Protein AF-A0A9D1CWR6-F1 (afdb_monomer)

Structure (mmCIF, N/CA/C/O backbone):
data_AF-A0A9D1CWR6-F1
#
_entry.id   AF-A0A9D1CWR6-F1
#
loop_
_atom_site.group_PDB
_atom_site.id
_atom_site.type_symbol
_atom_site.label_atom_id
_atom_site.label_alt_id
_atom_site.label_comp_id
_atom_site.label_asym_id
_atom_site.label_entity_id
_atom_site.label_seq_id
_atom_site.pdbx_PDB_ins_code
_atom_site.Cartn_x
_atom_site.Cartn_y
_atom_site.Cartn_z
_atom_site.occupancy
_atom_site.B_iso_or_equiv
_atom_site.auth_seq_id
_atom_site.auth_comp_id
_atom_site.auth_asym_id
_atom_site.auth_atom_id
_atom_site.pdbx_PDB_model_num
ATOM 1 N N . MET A 1 1 ? -6.405 8.825 -1.103 1.00 67.56 1 MET A N 1
ATOM 2 C CA . MET A 1 1 ? -5.663 9.598 -0.091 1.00 67.56 1 MET A CA 1
ATOM 3 C C . MET A 1 1 ? -4.236 9.104 -0.129 1.00 67.56 1 MET A C 1
ATOM 5 O O . MET A 1 1 ? -4.078 7.903 -0.311 1.00 67.56 1 MET A O 1
ATOM 9 N N . ALA A 1 2 ? -3.252 10.000 -0.043 1.00 75.50 2 ALA A N 1
ATOM 10 C CA . ALA A 1 2 ? -1.861 9.575 -0.006 1.00 75.50 2 ALA A CA 1
ATOM 11 C C . ALA A 1 2 ? -1.490 9.177 1.431 1.00 75.50 2 ALA A C 1
ATOM 13 O O . ALA A 1 2 ? -1.695 9.974 2.348 1.00 75.50 2 ALA A O 1
ATOM 14 N N . TYR A 1 3 ? -0.997 7.957 1.638 1.00 81.00 3 TYR A N 1
ATOM 15 C CA . TYR A 1 3 ? -0.597 7.454 2.962 1.00 81.00 3 TYR A CA 1
ATOM 16 C C . TYR A 1 3 ? 0.881 7.695 3.270 1.00 81.00 3 TYR A C 1
ATOM 18 O O . TYR A 1 3 ? 1.298 7.566 4.421 1.00 81.00 3 TYR A O 1
ATOM 26 N N . LEU A 1 4 ? 1.661 8.036 2.245 1.00 84.19 4 LEU A N 1
ATOM 27 C CA . LEU A 1 4 ? 3.091 8.280 2.324 1.00 84.19 4 LEU A CA 1
ATOM 28 C C . LEU A 1 4 ? 3.445 9.512 1.490 1.00 84.19 4 LEU A C 1
ATOM 30 O O . LEU A 1 4 ? 2.975 9.663 0.363 1.00 84.19 4 LEU A O 1
ATOM 34 N N . THR A 1 5 ? 4.293 10.384 2.028 1.00 87.25 5 THR A N 1
ATOM 35 C CA . THR A 1 5 ? 4.815 11.536 1.285 1.00 87.25 5 THR A CA 1
ATOM 36 C C . THR A 1 5 ? 6.108 11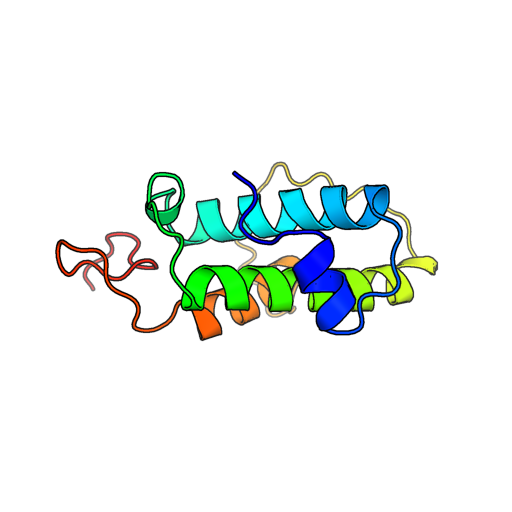.191 0.547 1.00 87.25 5 THR A C 1
ATOM 38 O O . THR A 1 5 ? 6.872 10.316 0.960 1.00 87.25 5 THR A O 1
ATOM 41 N N . TYR A 1 6 ? 6.402 11.921 -0.533 1.00 84.69 6 TYR A N 1
ATOM 42 C CA . TYR A 1 6 ? 7.648 11.729 -1.282 1.00 84.69 6 TYR A CA 1
ATOM 43 C C . TYR A 1 6 ? 8.895 11.983 -0.418 1.00 84.69 6 TYR A C 1
ATOM 45 O O . TYR A 1 6 ? 9.882 11.258 -0.519 1.00 84.69 6 TYR A O 1
ATOM 53 N N . ALA A 1 7 ? 8.830 12.950 0.503 1.00 85.25 7 ALA A N 1
ATOM 54 C CA . ALA A 1 7 ? 9.913 13.225 1.444 1.00 85.25 7 ALA A CA 1
ATOM 55 C C . ALA A 1 7 ? 10.218 12.019 2.354 1.00 85.25 7 ALA A C 1
ATOM 57 O O . ALA A 1 7 ? 11.382 11.676 2.556 1.00 85.25 7 ALA A O 1
ATOM 58 N N . GLU A 1 8 ? 9.189 11.341 2.869 1.00 84.00 8 GLU A N 1
ATOM 59 C CA . GLU A 1 8 ? 9.355 10.132 3.687 1.00 84.00 8 GLU A CA 1
ATOM 60 C C . GLU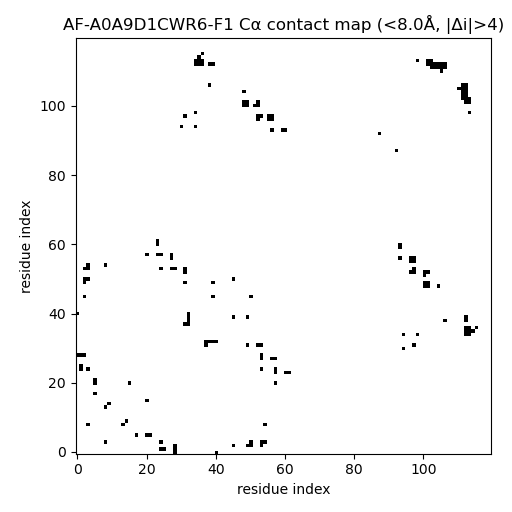 A 1 8 ? 9.922 8.963 2.874 1.00 84.00 8 GLU A C 1
ATOM 62 O O . GLU A 1 8 ? 10.758 8.211 3.376 1.00 84.00 8 GLU A O 1
ATOM 67 N N . TYR A 1 9 ? 9.516 8.828 1.609 1.00 84.75 9 TYR A N 1
ATOM 68 C CA . TYR A 1 9 ? 10.086 7.840 0.692 1.00 84.75 9 TYR A CA 1
ATOM 69 C C . TYR A 1 9 ? 11.581 8.093 0.434 1.00 84.75 9 TYR A C 1
ATOM 71 O O . TYR A 1 9 ? 12.391 7.173 0.559 1.00 84.75 9 TYR A O 1
ATOM 79 N N . GLN A 1 10 ? 11.978 9.341 0.168 1.00 85.31 10 GLN A N 1
ATOM 80 C CA . GLN A 1 10 ? 13.387 9.700 -0.037 1.00 85.31 10 GLN A CA 1
ATOM 81 C C . GLN A 1 10 ? 14.245 9.465 1.212 1.00 85.31 10 GLN A C 1
ATOM 83 O O . GLN A 1 10 ? 15.349 8.933 1.108 1.00 85.31 10 GLN A O 1
ATOM 88 N N . GLN A 1 11 ? 13.736 9.788 2.405 1.00 84.31 11 GLN A N 1
ATOM 89 C CA . GLN A 1 11 ? 14.444 9.524 3.667 1.00 84.31 11 GLN A CA 1
ATOM 90 C C . GLN A 1 11 ? 14.733 8.034 3.892 1.00 84.31 11 GLN A C 1
ATOM 92 O O . GLN A 1 11 ? 15.701 7.685 4.564 1.00 84.31 11 GLN A O 1
ATOM 97 N N . ARG A 1 12 ? 13.905 7.151 3.327 1.00 79.75 12 ARG A N 1
ATOM 98 C CA . ARG A 1 12 ? 14.056 5.692 3.410 1.00 79.75 12 ARG A CA 1
ATOM 99 C C . ARG A 1 12 ? 14.942 5.122 2.290 1.00 79.75 12 ARG A C 1
ATOM 101 O O . ARG A 1 12 ? 15.071 3.906 2.202 1.00 79.75 12 ARG A O 1
ATOM 108 N N . GLY A 1 13 ? 15.556 5.973 1.461 1.00 76.56 13 GLY A N 1
ATOM 109 C CA . GLY A 1 13 ? 16.452 5.565 0.373 1.00 76.56 13 GLY A CA 1
ATOM 110 C C . GLY A 1 13 ? 15.773 5.397 -0.988 1.00 76.56 13 GLY A C 1
ATOM 111 O O . GLY A 1 13 ? 16.329 4.736 -1.861 1.00 76.56 13 GLY A O 1
ATOM 112 N N . GLY A 1 14 ? 14.582 5.970 -1.179 1.00 79.44 14 GLY A N 1
ATOM 113 C CA . GLY A 1 14 ? 13.886 5.961 -2.461 1.00 79.44 14 GLY A CA 1
ATOM 114 C C . GLY A 1 14 ? 14.665 6.675 -3.572 1.00 79.44 14 GLY A C 1
ATOM 115 O O . GLY A 1 14 ? 15.069 7.824 -3.404 1.00 79.44 14 GLY A O 1
ATOM 116 N N . ALA A 1 15 ? 14.862 5.998 -4.706 1.00 78.94 15 ALA A N 1
ATOM 117 C CA . ALA A 1 15 ? 15.674 6.489 -5.827 1.00 78.94 15 ALA A CA 1
ATOM 118 C C . ALA A 1 15 ? 14.850 6.960 -7.042 1.00 78.94 15 ALA A C 1
ATOM 120 O O . ALA A 1 15 ? 15.411 7.502 -7.995 1.00 78.94 15 ALA A O 1
ATOM 121 N N . ARG A 1 16 ? 13.529 6.743 -7.024 1.00 79.25 16 ARG A N 1
ATOM 122 C CA . ARG A 1 16 ? 12.622 7.079 -8.131 1.00 79.25 16 ARG A CA 1
ATOM 123 C C . ARG A 1 16 ? 12.258 8.552 -8.182 1.00 79.25 16 ARG A C 1
ATOM 125 O O . ARG A 1 16 ? 12.291 9.250 -7.171 1.00 79.25 16 ARG A O 1
ATOM 132 N N . SER A 1 17 ? 11.857 9.001 -9.371 1.00 84.81 17 SER A N 1
ATOM 133 C CA . SER A 1 17 ? 11.302 10.340 -9.557 1.00 84.81 17 SER A CA 1
ATOM 134 C C . SER A 1 17 ? 9.965 10.500 -8.825 1.00 84.81 17 SER A C 1
ATOM 136 O O . SER A 1 17 ? 9.244 9.532 -8.582 1.00 84.81 17 SER A O 1
ATOM 138 N N . GLU A 1 18 ? 9.596 11.741 -8.510 1.00 83.31 18 GLU A N 1
ATOM 139 C CA . GLU A 1 18 ? 8.333 12.053 -7.828 1.00 83.31 18 GLU A CA 1
ATOM 140 C C . GLU A 1 18 ? 7.102 11.559 -8.612 1.00 83.31 18 GLU A C 1
ATOM 142 O O . GLU A 1 18 ? 6.135 11.085 -8.020 1.00 83.31 18 GLU A O 1
ATOM 147 N N . ALA A 1 19 ? 7.156 11.597 -9.948 1.00 82.12 19 ALA A N 1
ATOM 148 C CA . ALA A 1 19 ? 6.077 11.113 -10.807 1.00 82.12 19 ALA A CA 1
ATOM 149 C C . ALA A 1 19 ? 5.916 9.582 -10.751 1.00 82.12 19 ALA A C 1
ATOM 151 O O . ALA A 1 19 ? 4.795 9.081 -10.659 1.00 82.12 19 ALA A O 1
ATOM 152 N N . GLU A 1 20 ? 7.024 8.835 -10.771 1.00 82.81 20 GLU A N 1
ATOM 153 C CA . GLU A 1 20 ? 7.007 7.375 -10.605 1.00 82.81 20 GLU A C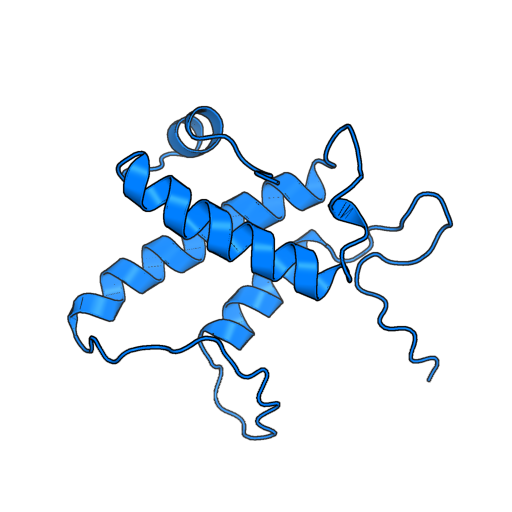A 1
ATOM 154 C C . GLU A 1 20 ? 6.540 6.992 -9.198 1.00 82.81 20 GLU A C 1
ATOM 156 O O . GLU A 1 20 ? 5.693 6.112 -9.038 1.00 82.81 20 GLU A O 1
ATOM 161 N N . PHE A 1 21 ? 7.033 7.705 -8.181 1.00 85.69 21 PHE A N 1
ATOM 162 C CA . PHE A 1 21 ? 6.587 7.538 -6.805 1.00 85.69 21 PHE A CA 1
ATOM 163 C C . PHE A 1 21 ? 5.076 7.753 -6.677 1.00 85.69 21 PHE A C 1
ATOM 165 O O . PHE A 1 21 ? 4.407 6.912 -6.087 1.00 85.69 21 PHE A O 1
ATOM 172 N N . ALA A 1 22 ? 4.519 8.817 -7.261 1.00 85.50 22 ALA A N 1
ATOM 173 C CA . ALA A 1 22 ? 3.085 9.099 -7.196 1.00 85.50 22 ALA A CA 1
ATOM 174 C C . ALA A 1 22 ? 2.232 7.978 -7.821 1.00 85.50 22 ALA A C 1
ATOM 176 O O . ALA A 1 22 ? 1.141 7.672 -7.330 1.00 85.50 22 ALA A O 1
ATOM 177 N N . ALA A 1 23 ? 2.728 7.323 -8.874 1.00 84.75 23 ALA A N 1
ATOM 178 C CA . ALA A 1 23 ? 2.060 6.168 -9.467 1.00 84.75 23 ALA A CA 1
ATOM 179 C C . ALA A 1 23 ? 2.102 4.931 -8.546 1.00 84.75 23 ALA A C 1
ATOM 181 O O . ALA A 1 23 ? 1.079 4.258 -8.378 1.00 84.75 23 ALA A O 1
ATOM 182 N N . LEU A 1 24 ? 3.260 4.646 -7.935 1.00 85.50 24 LEU A N 1
ATOM 183 C CA . LEU A 1 24 ? 3.454 3.535 -6.991 1.00 85.50 24 LEU A CA 1
ATOM 184 C C . LEU A 1 24 ? 2.638 3.749 -5.709 1.00 85.50 24 LEU A C 1
ATOM 186 O O . LEU A 1 24 ? 1.769 2.942 -5.396 1.00 85.50 24 LEU A O 1
ATOM 190 N N . GLU A 1 25 ? 2.882 4.877 -5.048 1.00 87.94 25 GLU A N 1
ATOM 191 C CA . GLU A 1 25 ? 1.895 5.802 -4.491 1.00 87.94 25 GLU A CA 1
ATOM 192 C C . GLU A 1 25 ? 0.437 5.320 -4.437 1.00 87.94 25 GLU A C 1
ATOM 194 O O . GLU A 1 25 ? -0.032 4.537 -3.601 1.00 87.94 25 GLU A O 1
ATOM 199 N N . MET A 1 26 ? -0.267 5.776 -5.470 1.00 85.31 26 MET A N 1
ATOM 200 C CA . MET A 1 26 ? -1.664 5.507 -5.740 1.00 85.31 26 MET A CA 1
ATOM 201 C C . MET A 1 26 ? -1.982 4.008 -5.775 1.00 85.31 26 MET A C 1
ATOM 203 O O . MET A 1 26 ? -3.064 3.601 -5.341 1.00 85.31 26 MET A O 1
ATOM 207 N N . ARG A 1 27 ? -1.088 3.170 -6.314 1.00 84.50 27 ARG A N 1
ATOM 208 C CA . ARG A 1 27 ? -1.313 1.720 -6.395 1.00 84.50 27 ARG A CA 1
ATOM 209 C C . ARG A 1 27 ? -1.279 1.076 -5.010 1.00 84.50 27 ARG A C 1
ATOM 211 O O . ARG A 1 27 ? -2.163 0.274 -4.703 1.00 84.50 27 ARG A O 1
ATOM 218 N N . ALA A 1 28 ? -0.313 1.450 -4.176 1.00 86.38 28 ALA A N 1
ATOM 219 C CA . ALA A 1 28 ? -0.214 1.006 -2.793 1.00 86.38 28 ALA A CA 1
ATOM 220 C C . ALA A 1 28 ? -1.438 1.459 -1.985 1.00 86.38 28 ALA A C 1
ATOM 222 O O . ALA A 1 28 ? -2.069 0.635 -1.321 1.00 86.38 28 ALA A O 1
ATOM 223 N N . ALA A 1 29 ? -1.846 2.724 -2.126 1.00 85.88 29 ALA A N 1
ATOM 224 C CA . ALA A 1 29 ? -3.029 3.258 -1.458 1.00 85.88 29 ALA A CA 1
ATOM 225 C C . ALA A 1 29 ? -4.313 2.503 -1.837 1.00 85.88 29 ALA A C 1
ATOM 227 O O . ALA A 1 29 ? -5.080 2.110 -0.960 1.00 85.88 29 ALA A O 1
ATOM 228 N N . LYS A 1 30 ? -4.528 2.216 -3.130 1.00 84.19 30 LYS A N 1
ATOM 229 C CA . LYS A 1 30 ? -5.685 1.425 -3.590 1.00 84.19 30 LYS A CA 1
ATOM 230 C C . LYS A 1 30 ? -5.699 0.010 -3.010 1.00 84.19 30 LYS A C 1
ATOM 232 O O . LYS A 1 30 ? -6.767 -0.496 -2.674 1.00 84.19 30 LYS A O 1
ATOM 237 N N . LEU A 1 31 ? -4.536 -0.630 -2.891 1.00 84.31 31 LEU A N 1
ATOM 238 C CA . LEU A 1 31 ? -4.427 -1.981 -2.340 1.00 84.31 31 LEU A CA 1
ATOM 239 C C . LEU A 1 31 ? -4.711 -1.998 -0.831 1.00 84.31 31 LEU A C 1
ATOM 241 O O . LEU A 1 31 ? -5.429 -2.874 -0.353 1.00 84.31 31 LEU A O 1
ATOM 245 N N . ILE A 1 32 ? -4.208 -1.008 -0.092 1.00 85.12 32 ILE A N 1
ATOM 246 C CA . ILE A 1 32 ? -4.515 -0.825 1.333 1.00 85.12 32 ILE A CA 1
ATOM 247 C C . ILE A 1 32 ? -6.007 -0.550 1.532 1.00 85.12 32 ILE A C 1
ATOM 249 O O . ILE A 1 32 ? -6.636 -1.188 2.375 1.00 85.12 32 ILE A O 1
ATOM 253 N N . ASP A 1 33 ? -6.592 0.348 0.739 1.00 84.69 33 ASP A N 1
ATOM 254 C CA . ASP A 1 33 ? -8.025 0.652 0.788 1.00 84.69 33 ASP A CA 1
ATOM 255 C C . ASP A 1 33 ? -8.862 -0.608 0.540 1.00 84.69 33 ASP A C 1
ATOM 257 O O . ASP A 1 33 ? -9.821 -0.865 1.264 1.00 84.69 33 ASP A O 1
ATOM 261 N N . ALA A 1 34 ? -8.475 -1.432 -0.438 1.00 82.44 34 ALA A N 1
ATOM 262 C CA . ALA A 1 34 ? -9.161 -2.686 -0.728 1.00 82.44 34 ALA A CA 1
ATOM 263 C C . ALA A 1 34 ? -9.067 -3.684 0.440 1.00 82.44 34 ALA A C 1
ATOM 265 O O . ALA A 1 34 ? -10.075 -4.271 0.824 1.00 82.44 34 ALA A O 1
ATOM 266 N N . LEU A 1 35 ? -7.882 -3.848 1.041 1.00 82.00 35 LEU A N 1
ATOM 267 C CA . LEU A 1 35 ? -7.665 -4.771 2.165 1.00 82.00 35 LEU A CA 1
ATOM 268 C C . LEU A 1 35 ? -8.342 -4.329 3.462 1.00 82.00 35 LEU A C 1
ATOM 270 O O . LEU A 1 35 ? -8.690 -5.165 4.292 1.00 82.00 35 LEU A O 1
ATOM 274 N N . THR A 1 36 ? -8.491 -3.023 3.655 1.00 80.81 36 THR A N 1
ATOM 275 C CA . THR A 1 36 ? -9.100 -2.444 4.858 1.00 80.81 36 THR A CA 1
ATOM 276 C C . THR A 1 36 ? -10.583 -2.136 4.672 1.00 80.81 36 THR A C 1
ATOM 278 O O . THR A 1 36 ? -11.210 -1.585 5.575 1.00 80.81 36 THR A O 1
ATOM 281 N N . HIS A 1 37 ? -11.156 -2.466 3.508 1.00 79.44 37 HIS A N 1
ATOM 282 C CA . HIS A 1 37 ? -12.518 -2.100 3.113 1.00 79.44 37 HIS A CA 1
ATOM 283 C C . HIS A 1 37 ? -12.791 -0.587 3.217 1.00 79.44 37 HIS A C 1
ATOM 285 O O . HIS A 1 37 ? -13.889 -0.164 3.568 1.00 79.44 37 HIS A O 1
ATOM 291 N N . GLY A 1 38 ? -11.772 0.236 2.961 1.00 77.62 38 GLY A N 1
ATOM 292 C CA . GLY A 1 38 ? -11.848 1.695 3.019 1.00 77.62 38 GLY A CA 1
ATOM 293 C C . GLY A 1 38 ? -11.878 2.285 4.432 1.00 77.62 38 GLY A C 1
ATOM 294 O O . GLY A 1 38 ? -11.954 3.501 4.565 1.00 77.62 38 GLY A O 1
ATOM 295 N N . ARG A 1 39 ? -11.771 1.468 5.489 1.00 78.12 39 ARG A N 1
ATOM 296 C CA . ARG A 1 39 ? -11.864 1.923 6.892 1.00 78.12 39 ARG A CA 1
ATOM 297 C C . ARG A 1 39 ? -10.764 2.904 7.299 1.00 78.12 39 ARG A C 1
ATOM 299 O O . ARG A 1 39 ? -10.973 3.697 8.206 1.00 78.12 39 ARG A O 1
ATOM 306 N N . VAL A 1 40 ? -9.609 2.850 6.636 1.00 80.12 40 VAL A N 1
ATOM 307 C CA . VAL A 1 40 ? -8.455 3.727 6.916 1.00 80.12 40 VAL A CA 1
ATOM 308 C C . VAL A 1 40 ? -8.446 5.004 6.071 1.00 80.12 40 VAL A C 1
ATOM 310 O O . VAL A 1 40 ? -7.636 5.891 6.322 1.00 80.12 40 VAL A O 1
ATOM 313 N N . ARG A 1 41 ? -9.357 5.135 5.093 1.00 76.75 41 ARG A N 1
ATOM 314 C CA . ARG A 1 41 ? -9.399 6.280 4.168 1.00 76.75 41 ARG A CA 1
ATOM 315 C C . ARG A 1 41 ? -9.816 7.583 4.850 1.00 76.75 41 ARG A C 1
ATOM 317 O O . ARG A 1 41 ? -9.411 8.651 4.408 1.00 76.75 41 ARG A O 1
ATOM 324 N N . GLU A 1 42 ? -10.630 7.492 5.895 1.00 72.94 42 GLU A N 1
ATOM 325 C CA . GLU A 1 42 ? -11.140 8.648 6.646 1.00 72.94 42 GLU A CA 1
ATOM 326 C C . GLU A 1 42 ? -10.379 8.869 7.965 1.00 72.94 42 GLU A C 1
ATOM 328 O O . GLU A 1 42 ? -10.665 9.809 8.706 1.00 72.94 42 GLU A O 1
ATOM 333 N N . GLU A 1 43 ? -9.390 8.024 8.274 1.00 71.69 43 GLU A N 1
ATOM 334 C CA . GLU A 1 43 ? -8.669 8.087 9.541 1.00 71.69 43 GLU A CA 1
ATOM 335 C C . GLU A 1 43 ? -7.634 9.223 9.529 1.00 71.69 43 GLU A C 1
ATOM 337 O O . GLU A 1 43 ? -6.682 9.229 8.747 1.00 71.69 43 GLU A O 1
ATOM 342 N N . THR A 1 44 ? -7.827 10.204 10.416 1.00 72.25 44 THR A N 1
ATOM 343 C CA . THR A 1 44 ? -6.894 11.317 10.632 1.00 72.25 44 THR A CA 1
ATOM 344 C C . THR A 1 44 ? -6.586 11.434 12.128 1.00 72.25 44 THR A C 1
ATOM 346 O O . THR A 1 44 ? -7.505 11.712 12.901 1.00 72.25 44 THR A O 1
ATOM 349 N N . PRO A 1 45 ? -5.325 11.263 12.569 1.00 75.62 45 PRO A N 1
ATOM 350 C CA . PRO A 1 45 ? -4.116 11.016 11.775 1.00 75.62 45 PRO A CA 1
ATOM 351 C C . PRO A 1 45 ? -4.003 9.573 11.251 1.00 75.62 45 PRO A C 1
ATOM 353 O O . PRO A 1 45 ? -4.443 8.630 11.902 1.00 75.62 45 PRO A O 1
ATOM 356 N N . VAL A 1 46 ? -3.342 9.400 10.098 1.00 78.94 46 VAL A N 1
ATOM 357 C CA . VAL A 1 46 ? -3.028 8.072 9.541 1.00 78.94 46 VAL A CA 1
ATOM 358 C C . VAL A 1 46 ? -2.133 7.307 10.513 1.00 78.94 46 VAL A C 1
ATOM 360 O O . VAL A 1 46 ? -1.069 7.800 10.906 1.00 78.94 46 VAL A O 1
ATOM 363 N N . ARG A 1 47 ? -2.542 6.085 10.861 1.00 84.06 47 ARG A N 1
ATOM 364 C CA . ARG A 1 47 ? -1.784 5.189 11.742 1.00 84.06 47 ARG A CA 1
ATOM 365 C C . ARG A 1 47 ? -0.407 4.864 11.191 1.00 84.06 47 ARG A C 1
ATOM 367 O O . ARG A 1 47 ? -0.225 4.675 9.988 1.00 84.06 47 ARG A O 1
ATOM 374 N N . GLU A 1 48 ? 0.538 4.667 12.104 1.00 84.19 48 GLU A N 1
ATOM 375 C CA . GLU A 1 48 ? 1.895 4.258 11.748 1.00 84.19 48 GLU A CA 1
ATOM 376 C C . GLU A 1 48 ? 1.904 2.940 10.961 1.00 84.19 48 GLU A C 1
ATOM 378 O O . GLU A 1 48 ? 2.579 2.847 9.942 1.00 84.19 48 GLU A O 1
ATOM 383 N N . ALA A 1 49 ? 1.089 1.956 11.355 1.00 85.38 49 ALA A N 1
ATOM 384 C CA . ALA A 1 49 ? 0.993 0.670 10.660 1.00 85.38 49 ALA A CA 1
ATOM 385 C C . ALA A 1 49 ? 0.602 0.817 9.177 1.00 85.38 49 ALA A C 1
ATOM 387 O O . ALA A 1 49 ? 1.194 0.176 8.309 1.00 85.38 49 ALA A O 1
ATOM 388 N N . VAL A 1 50 ? -0.345 1.711 8.871 1.00 85.56 50 VAL A N 1
ATOM 389 C CA . VAL A 1 50 ? -0.792 1.987 7.495 1.00 85.56 50 VAL A CA 1
ATOM 390 C C . VAL A 1 50 ? 0.315 2.668 6.690 1.00 85.56 50 VAL A C 1
ATOM 392 O O . VAL A 1 50 ? 0.566 2.295 5.545 1.00 85.56 50 VAL A O 1
ATOM 395 N N . ARG A 1 51 ? 1.036 3.612 7.303 1.00 86.88 51 ARG A N 1
ATOM 396 C CA . ARG A 1 51 ? 2.182 4.286 6.676 1.00 86.88 51 ARG A CA 1
ATOM 397 C C . ARG A 1 51 ? 3.319 3.312 6.358 1.00 86.88 51 ARG A C 1
ATOM 399 O O . ARG A 1 51 ? 3.886 3.349 5.268 1.00 86.88 51 ARG A O 1
ATOM 406 N N . GLN A 1 52 ? 3.629 2.409 7.287 1.00 86.81 52 GLN A N 1
ATOM 407 C CA . GLN A 1 52 ? 4.649 1.372 7.102 1.00 86.81 52 GLN A CA 1
ATOM 408 C C . GLN A 1 52 ? 4.237 0.365 6.022 1.00 86.81 52 GLN A C 1
ATOM 410 O O . GLN A 1 52 ? 5.059 0.011 5.177 1.00 86.81 52 GLN A O 1
ATOM 415 N N . ALA A 1 53 ? 2.959 -0.028 5.985 1.00 87.62 53 ALA A N 1
ATOM 416 C CA . ALA A 1 53 ? 2.416 -0.874 4.927 1.00 87.62 53 ALA A CA 1
ATOM 417 C C . ALA A 1 53 ? 2.547 -0.212 3.545 1.00 87.62 53 ALA A C 1
ATOM 419 O O . ALA A 1 53 ? 2.976 -0.863 2.592 1.00 87.62 53 ALA A O 1
ATOM 420 N N . ALA A 1 54 ? 2.222 1.082 3.436 1.00 88.25 54 ALA A N 1
ATOM 421 C CA . ALA A 1 54 ? 2.340 1.836 2.189 1.00 88.25 54 ALA A CA 1
ATOM 422 C C . ALA A 1 54 ? 3.790 1.886 1.695 1.00 88.25 54 ALA A C 1
ATOM 424 O O . ALA A 1 54 ? 4.050 1.604 0.527 1.00 88.25 54 ALA A O 1
ATOM 425 N N . LEU A 1 55 ? 4.748 2.149 2.588 1.00 88.56 55 LEU A N 1
ATOM 426 C CA . LEU A 1 55 ? 6.162 2.137 2.224 1.00 88.56 55 LEU A CA 1
ATOM 427 C C . LEU A 1 55 ? 6.638 0.753 1.765 1.00 88.56 55 LEU A C 1
ATOM 429 O O . LEU A 1 55 ? 7.297 0.648 0.732 1.00 88.56 55 LEU A O 1
ATOM 433 N N . ALA A 1 56 ? 6.314 -0.302 2.515 1.00 87.31 56 ALA A N 1
ATOM 434 C CA . ALA A 1 56 ? 6.721 -1.661 2.168 1.00 87.31 56 ALA A CA 1
ATOM 435 C C . ALA A 1 56 ? 6.151 -2.095 0.807 1.00 87.31 56 ALA A C 1
ATOM 437 O O . ALA A 1 56 ? 6.835 -2.759 0.029 1.00 87.31 56 ALA A O 1
ATOM 438 N N . LEU A 1 57 ? 4.922 -1.673 0.492 1.00 87.12 57 LEU A N 1
ATOM 439 C CA . LEU A 1 57 ? 4.309 -1.884 -0.817 1.00 87.12 57 LEU A CA 1
ATOM 440 C C . LEU A 1 57 ? 5.039 -1.133 -1.928 1.00 87.12 57 LEU A C 1
ATOM 442 O O . LEU A 1 57 ? 5.364 -1.751 -2.937 1.00 87.12 57 LEU A O 1
ATOM 446 N N . VAL A 1 58 ? 5.319 0.161 -1.748 1.00 87.50 58 VAL A N 1
ATOM 447 C CA . VAL A 1 58 ? 6.049 0.959 -2.746 1.00 87.50 58 VAL A CA 1
ATOM 448 C C . VAL A 1 58 ? 7.420 0.341 -3.022 1.00 87.50 58 VAL A C 1
ATOM 450 O O . VAL A 1 58 ? 7.758 0.138 -4.182 1.00 87.50 58 VAL A O 1
ATOM 453 N N . ALA A 1 59 ? 8.165 -0.050 -1.985 1.00 86.06 59 ALA A N 1
ATOM 454 C CA . ALA A 1 59 ? 9.464 -0.707 -2.139 1.00 86.06 59 ALA A CA 1
ATOM 455 C C . ALA A 1 59 ? 9.364 -2.060 -2.871 1.00 86.06 59 ALA A C 1
ATOM 457 O O . ALA A 1 59 ? 10.184 -2.367 -3.733 1.00 86.06 59 ALA A O 1
ATOM 458 N N . ALA A 1 60 ? 8.345 -2.867 -2.562 1.00 84.81 60 ALA A N 1
ATOM 459 C CA . ALA A 1 60 ? 8.133 -4.151 -3.226 1.00 84.81 60 ALA A CA 1
ATOM 460 C C . ALA A 1 60 ? 7.718 -4.001 -4.699 1.00 84.81 60 ALA A C 1
ATOM 462 O O . ALA A 1 60 ? 8.140 -4.802 -5.531 1.00 84.81 60 ALA A O 1
ATOM 463 N N . MET A 1 61 ? 6.894 -2.998 -5.016 1.00 85.12 61 MET A N 1
ATOM 464 C CA . MET A 1 61 ? 6.484 -2.684 -6.387 1.00 85.12 61 MET A CA 1
ATOM 465 C C . MET A 1 61 ? 7.642 -2.108 -7.205 1.00 85.12 61 MET A C 1
ATOM 467 O O . MET A 1 61 ? 7.764 -2.430 -8.383 1.00 85.12 61 MET A O 1
ATOM 471 N N . ASP A 1 62 ? 8.495 -1.294 -6.585 1.00 82.75 62 ASP A N 1
ATOM 472 C CA . ASP A 1 62 ? 9.694 -0.731 -7.208 1.00 82.75 62 ASP A CA 1
ATOM 473 C C . ASP A 1 62 ? 10.698 -1.835 -7.585 1.00 82.75 62 ASP A C 1
ATOM 475 O O . ASP A 1 62 ? 11.090 -1.955 -8.746 1.00 82.75 62 ASP A O 1
ATOM 479 N N . ALA A 1 63 ? 11.001 -2.734 -6.639 1.00 79.75 63 ALA A N 1
ATOM 480 C CA . ALA A 1 63 ? 11.872 -3.890 -6.868 1.00 79.75 63 ALA A CA 1
ATOM 481 C C . ALA A 1 63 ? 11.344 -4.837 -7.962 1.00 79.75 63 ALA A C 1
ATOM 483 O O . ALA A 1 63 ? 12.119 -5.458 -8.691 1.00 79.75 63 ALA A O 1
ATOM 484 N N . ASP A 1 64 ? 10.023 -4.948 -8.094 1.00 74.69 64 ASP A N 1
ATOM 485 C CA . ASP A 1 64 ? 9.403 -5.721 -9.165 1.00 74.69 64 ASP A CA 1
ATOM 486 C C . ASP A 1 64 ? 9.428 -5.006 -10.519 1.00 74.69 64 ASP A C 1
ATOM 488 O O . ASP A 1 64 ? 9.572 -5.663 -11.551 1.00 74.69 64 ASP A O 1
ATOM 492 N N . GLY A 1 65 ? 9.273 -3.680 -10.531 1.00 66.06 65 GLY A N 1
ATOM 493 C CA . GLY A 1 65 ? 9.358 -2.860 -11.738 1.00 66.06 65 GLY A CA 1
ATOM 494 C C . GLY A 1 65 ? 10.723 -2.980 -12.414 1.00 66.06 65 GLY A C 1
ATOM 495 O O . GLY A 1 65 ? 10.793 -3.089 -13.637 1.00 66.06 65 GLY A O 1
ATOM 496 N N . ASP A 1 66 ? 11.791 -3.086 -11.620 1.00 56.25 66 ASP A N 1
ATOM 497 C CA . ASP A 1 66 ? 13.145 -3.358 -12.117 1.00 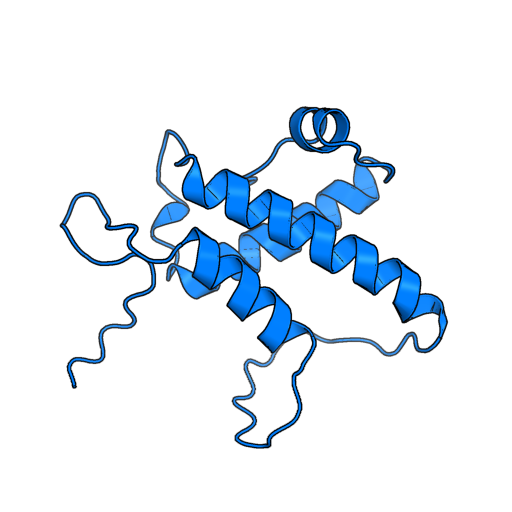56.25 66 ASP A CA 1
ATOM 498 C C . ASP A 1 66 ? 13.297 -4.758 -12.733 1.00 56.25 66 ASP A C 1
ATOM 500 O O . ASP A 1 66 ? 14.102 -4.957 -13.644 1.00 56.25 66 ASP A O 1
ATOM 504 N N . HIS A 1 67 ? 12.495 -5.733 -12.295 1.00 50.31 67 HIS A N 1
ATOM 505 C CA . HIS A 1 67 ? 12.469 -7.074 -12.886 1.00 50.31 67 HIS A CA 1
ATOM 506 C C . HIS A 1 67 ? 11.545 -7.170 -14.118 1.00 50.31 67 HIS A C 1
ATOM 508 O O . HIS A 1 67 ? 11.736 -8.034 -14.976 1.00 50.31 67 HIS A O 1
ATOM 514 N N . ALA A 1 68 ? 10.570 -6.261 -14.240 1.00 45.97 68 ALA A N 1
ATOM 515 C CA . ALA A 1 68 ? 9.552 -6.239 -15.293 1.00 4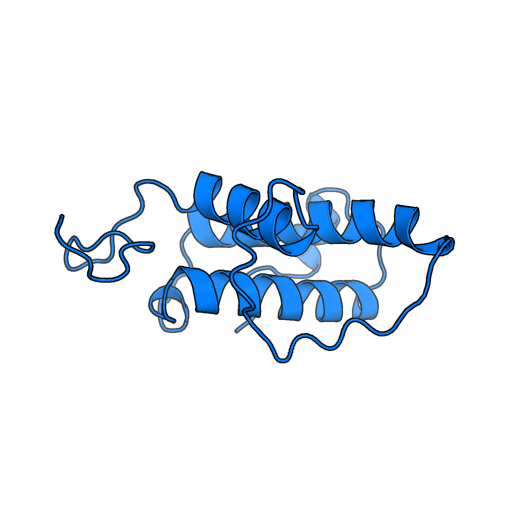5.97 68 ALA A CA 1
ATOM 516 C C . ALA A 1 68 ? 10.048 -5.716 -16.657 1.00 45.97 68 ALA A C 1
ATOM 518 O O . ALA A 1 68 ? 9.325 -5.815 -17.648 1.00 45.97 68 ALA A O 1
ATOM 519 N N . GLY A 1 69 ? 11.300 -5.253 -16.764 1.00 40.34 69 GLY A N 1
ATOM 520 C CA . GLY A 1 69 ? 11.932 -4.883 -18.039 1.00 40.34 69 GLY A CA 1
ATOM 521 C C . GLY A 1 69 ? 12.038 -6.017 -19.078 1.00 40.34 69 GLY A C 1
ATOM 522 O O . GLY A 1 69 ? 12.552 -5.788 -20.171 1.00 40.34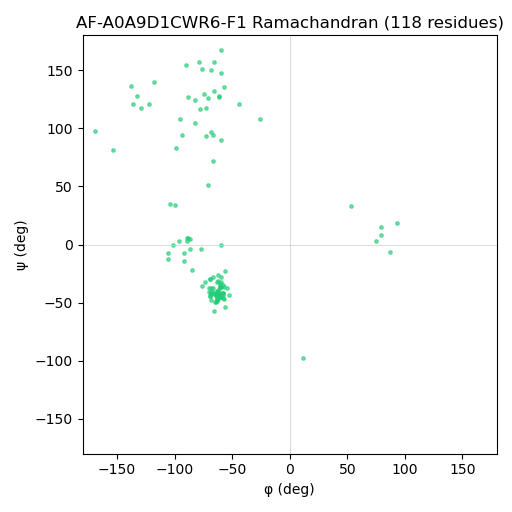 69 GLY A O 1
ATOM 523 N N . ARG A 1 70 ? 11.568 -7.237 -18.767 1.00 39.88 70 ARG A N 1
ATOM 524 C CA . ARG A 1 70 ? 11.513 -8.382 -19.692 1.00 39.88 70 ARG A CA 1
ATOM 525 C C . ARG A 1 70 ? 10.132 -8.750 -20.226 1.00 39.88 70 ARG A C 1
ATOM 527 O O . ARG A 1 70 ? 10.091 -9.481 -21.206 1.00 39.88 70 ARG A O 1
ATOM 534 N N . GLU A 1 71 ? 9.033 -8.240 -19.682 1.00 34.81 71 GLU A N 1
ATOM 535 C CA . GLU A 1 71 ? 7.696 -8.582 -20.184 1.00 34.81 71 GLU A CA 1
ATOM 536 C C . GLU A 1 71 ? 6.716 -7.446 -19.875 1.00 34.81 71 GLU A C 1
ATOM 538 O O . GLU A 1 71 ? 5.967 -7.458 -18.901 1.00 34.81 71 GLU A O 1
ATOM 543 N N . VAL A 1 72 ? 6.738 -6.415 -20.725 1.00 39.88 72 VAL A N 1
ATOM 544 C CA . VAL A 1 72 ? 5.666 -5.418 -20.762 1.00 39.88 72 VAL A CA 1
ATOM 545 C C . VAL A 1 72 ? 4.456 -6.087 -21.398 1.00 39.88 72 VAL A C 1
ATOM 547 O O . VAL A 1 72 ? 4.309 -6.110 -22.619 1.00 39.88 72 VAL A O 1
ATOM 550 N N . ILE A 1 73 ? 3.581 -6.637 -20.567 1.00 37.19 73 ILE A N 1
ATOM 551 C CA . ILE A 1 73 ? 2.212 -6.937 -20.962 1.00 37.19 73 ILE A CA 1
ATOM 552 C C . ILE A 1 73 ? 1.320 -6.179 -19.994 1.00 37.19 73 ILE A C 1
ATOM 554 O O . ILE A 1 73 ? 1.423 -6.343 -18.780 1.00 37.19 73 ILE A O 1
ATOM 558 N N . SER A 1 74 ? 0.500 -5.299 -20.569 1.00 41.44 74 SER A N 1
ATOM 559 C CA . SER A 1 74 ? -0.659 -4.662 -19.947 1.00 41.44 74 SER A CA 1
ATOM 560 C C . SER A 1 74 ? -1.223 -5.525 -18.819 1.00 41.44 74 SER A C 1
ATOM 562 O O . SER A 1 74 ? -1.806 -6.575 -19.074 1.00 41.44 74 SER A O 1
ATOM 564 N N . MET A 1 75 ? -1.029 -5.107 -17.569 1.00 41.06 75 MET A N 1
ATOM 565 C CA . MET A 1 75 ? -1.822 -5.629 -16.465 1.00 41.06 75 MET A CA 1
ATOM 566 C C . MET A 1 75 ? -2.922 -4.622 -16.180 1.00 41.06 75 MET A C 1
ATOM 568 O O . MET A 1 75 ? -2.816 -3.764 -15.300 1.00 41.06 75 MET A O 1
ATOM 572 N N . ASP A 1 76 ? -3.978 -4.760 -16.975 1.00 41.41 76 ASP A N 1
ATOM 573 C CA . ASP A 1 76 ? -5.334 -4.409 -16.593 1.00 41.41 76 ASP A CA 1
ATOM 574 C C . ASP A 1 76 ? -5.594 -4.923 -15.171 1.00 41.41 76 ASP A C 1
ATOM 576 O O . ASP A 1 76 ? -5.447 -6.109 -14.876 1.00 41.41 76 ASP A O 1
ATOM 580 N N . ASN A 1 77 ? -5.935 -4.014 -14.260 1.00 46.00 77 ASN A N 1
ATOM 581 C CA . ASN A 1 77 ? -6.193 -4.330 -12.854 1.00 46.00 77 ASN A CA 1
ATOM 582 C C . ASN A 1 77 ? -7.704 -4.321 -12.563 1.00 46.00 77 ASN A C 1
ATOM 584 O O . ASN A 1 77 ? -8.127 -3.885 -11.494 1.00 46.00 77 ASN A O 1
ATOM 588 N N . ASP A 1 78 ? -8.511 -4.757 -13.538 1.00 49.31 78 ASP A N 1
ATOM 589 C CA . ASP A 1 78 ? -9.982 -4.752 -13.483 1.00 49.31 78 ASP A CA 1
ATOM 590 C C . ASP A 1 78 ? -10.583 -6.117 -13.116 1.00 49.31 78 ASP A C 1
ATOM 592 O O . ASP A 1 78 ? -11.645 -6.523 -13.577 1.00 49.31 78 ASP A O 1
ATOM 596 N N . GLY A 1 79 ? -9.899 -6.885 -12.276 1.00 34.31 79 GLY A N 1
ATOM 597 C CA . GLY A 1 79 ? -10.426 -8.184 -11.900 1.00 34.31 79 GLY A CA 1
ATOM 598 C C . GLY A 1 79 ? -9.663 -8.798 -10.757 1.00 34.31 79 GLY A C 1
ATOM 599 O O . GLY A 1 79 ? -8.655 -9.470 -10.961 1.00 34.31 79 GLY A O 1
ATOM 600 N N . VAL A 1 80 ? -10.195 -8.642 -9.548 1.00 43.00 80 VAL A N 1
ATOM 601 C CA . VAL A 1 80 ? -9.956 -9.609 -8.476 1.00 43.00 80 VAL A CA 1
ATOM 602 C C . VAL A 1 80 ? -10.485 -10.956 -8.972 1.00 43.00 80 VAL A C 1
ATOM 604 O O . VAL A 1 80 ? -11.655 -11.286 -8.812 1.00 43.00 80 VAL A O 1
ATOM 607 N N . SER A 1 81 ? -9.616 -11.724 -9.622 1.00 35.50 81 SER A N 1
ATOM 608 C CA . SER A 1 81 ? -9.835 -13.134 -9.905 1.00 35.50 81 SER A CA 1
ATOM 609 C C . SER A 1 81 ? -9.152 -13.922 -8.801 1.00 35.50 81 SER A C 1
ATOM 611 O O . SER A 1 81 ? -7.924 -13.979 -8.715 1.00 35.50 81 SER A O 1
ATOM 613 N N . VAL A 1 82 ? -9.960 -14.512 -7.922 1.00 40.19 82 VAL A N 1
ATOM 614 C CA . VAL A 1 82 ? -9.502 -15.537 -6.986 1.00 40.19 82 VAL A CA 1
ATOM 615 C C . VAL A 1 82 ? -9.114 -16.758 -7.817 1.00 40.19 82 VAL A C 1
ATOM 617 O O . VAL A 1 82 ? -9.954 -17.582 -8.169 1.00 40.19 82 VAL A O 1
ATOM 620 N N . ALA A 1 83 ? -7.835 -16.867 -8.166 1.00 37.69 83 ALA A N 1
ATOM 621 C CA . ALA A 1 83 ? -7.287 -18.091 -8.724 1.00 37.69 83 ALA A CA 1
ATOM 622 C C . ALA A 1 83 ? -6.956 -19.048 -7.569 1.00 37.69 83 ALA A C 1
ATOM 624 O O . ALA A 1 83 ? -5.951 -18.886 -6.879 1.00 37.69 83 ALA A O 1
ATOM 625 N N . TYR A 1 84 ? -7.795 -20.069 -7.372 1.00 38.00 84 TYR A N 1
ATOM 626 C CA . TYR A 1 84 ? -7.494 -21.268 -6.576 1.00 38.00 84 TYR A CA 1
ATOM 627 C C . TYR A 1 84 ? -6.464 -22.168 -7.296 1.00 38.00 84 TYR A C 1
ATOM 629 O O . TYR A 1 84 ? -6.673 -23.363 -7.487 1.00 38.00 84 TYR A O 1
ATOM 637 N N . ALA A 1 85 ? -5.340 -21.596 -7.722 1.00 38.31 85 ALA A N 1
ATOM 638 C CA . ALA A 1 85 ? -4.230 -22.333 -8.307 1.00 38.31 85 ALA A CA 1
ATOM 639 C C . ALA A 1 85 ? -2.934 -21.857 -7.653 1.00 38.31 85 ALA A C 1
ATOM 641 O O . ALA A 1 85 ? -2.674 -20.661 -7.560 1.00 38.31 85 ALA A O 1
ATOM 642 N N . ALA A 1 86 ? -2.149 -22.810 -7.160 1.00 44.75 86 ALA A N 1
ATOM 643 C CA . ALA A 1 86 ? -0.906 -22.610 -6.429 1.00 44.75 86 ALA A CA 1
ATOM 644 C C . ALA A 1 86 ? 0.212 -22.005 -7.307 1.00 44.75 86 ALA A C 1
ATOM 646 O O . ALA A 1 86 ? 1.176 -22.677 -7.657 1.00 44.75 86 ALA A O 1
ATOM 647 N N . GLY A 1 87 ? 0.081 -20.725 -7.654 1.00 49.69 87 GLY A N 1
ATOM 648 C CA . GLY A 1 87 ? 1.133 -19.876 -8.202 1.00 49.69 87 GLY A CA 1
ATOM 649 C C . GLY A 1 87 ? 1.073 -18.524 -7.498 1.00 49.69 87 GLY A C 1
ATOM 650 O O . GLY A 1 87 ? 0.027 -17.876 -7.505 1.00 49.69 87 GLY A O 1
ATOM 651 N N . ASP A 1 88 ? 2.157 -18.119 -6.831 1.00 59.62 88 ASP A N 1
ATOM 652 C CA . ASP A 1 88 ? 2.206 -16.845 -6.106 1.00 59.62 88 ASP A CA 1
ATOM 653 C C . ASP A 1 88 ? 2.183 -15.690 -7.117 1.00 59.62 88 ASP A C 1
ATOM 655 O O . ASP A 1 88 ? 3.194 -15.355 -7.730 1.00 59.62 88 ASP A O 1
ATOM 659 N N . THR A 1 89 ? 1.002 -15.122 -7.358 1.00 70.75 89 THR A N 1
ATOM 660 C CA . THR A 1 89 ? 0.864 -13.961 -8.238 1.00 70.75 89 THR A CA 1
ATOM 661 C C . THR A 1 89 ? 1.513 -12.742 -7.588 1.00 70.75 89 THR A C 1
ATOM 663 O O . THR A 1 89 ? 1.502 -12.584 -6.366 1.00 70.75 89 THR A O 1
ATOM 666 N N . GLN A 1 90 ? 2.030 -11.824 -8.404 1.00 73.31 90 GLN A N 1
ATOM 667 C CA . GLN A 1 90 ? 2.609 -10.567 -7.926 1.00 73.31 90 GLN A CA 1
ATOM 668 C C . GLN A 1 90 ? 1.640 -9.793 -7.008 1.00 73.31 90 GLN A C 1
ATOM 670 O O . GLN A 1 90 ? 2.011 -9.349 -5.920 1.00 73.31 90 GLN A O 1
ATOM 675 N N . ALA A 1 91 ? 0.363 -9.727 -7.395 1.00 70.38 91 ALA A N 1
ATOM 676 C CA . ALA A 1 91 ? -0.695 -9.133 -6.585 1.00 70.38 91 ALA A CA 1
ATOM 677 C C . ALA A 1 91 ? -0.919 -9.879 -5.253 1.00 70.38 91 ALA A C 1
ATOM 679 O O . ALA A 1 91 ? -1.100 -9.244 -4.212 1.00 70.38 91 ALA A O 1
ATOM 680 N N . GLY A 1 92 ? -0.861 -11.217 -5.258 1.00 73.44 92 GLY A N 1
ATOM 681 C CA . GLY A 1 92 ? -0.943 -12.043 -4.051 1.00 73.44 92 GLY A CA 1
ATOM 682 C C . GLY A 1 92 ? 0.206 -11.782 -3.074 1.00 73.44 92 GLY A C 1
ATOM 683 O O . GLY A 1 92 ? -0.026 -11.662 -1.864 1.00 73.44 92 GLY A O 1
ATOM 684 N N . ARG A 1 93 ? 1.424 -11.605 -3.600 1.00 80.38 93 ARG A N 1
ATOM 685 C CA . ARG A 1 93 ? 2.617 -11.245 -2.824 1.00 80.38 93 ARG A CA 1
ATOM 686 C C . ARG A 1 93 ? 2.481 -9.873 -2.173 1.00 80.38 93 ARG A C 1
ATOM 688 O O . ARG A 1 93 ? 2.676 -9.754 -0.965 1.00 80.38 93 ARG A O 1
ATOM 695 N N . TRP A 1 94 ? 2.077 -8.852 -2.928 1.00 82.00 94 TRP A N 1
ATOM 696 C CA . TRP A 1 94 ? 1.857 -7.508 -2.380 1.00 82.00 94 TRP A CA 1
ATOM 697 C C . TRP A 1 94 ? 0.760 -7.491 -1.312 1.00 82.00 94 TRP A C 1
ATOM 699 O O . TRP A 1 94 ? 0.942 -6.911 -0.243 1.00 82.00 94 TRP A O 1
ATOM 709 N N . ALA A 1 95 ? -0.348 -8.202 -1.539 1.00 80.56 95 ALA A N 1
ATOM 710 C CA . ALA A 1 95 ? -1.411 -8.326 -0.547 1.00 80.56 95 ALA A CA 1
ATOM 711 C C . ALA A 1 95 ? -0.944 -9.024 0.741 1.00 80.56 95 ALA A C 1
ATOM 713 O O . ALA A 1 95 ? -1.460 -8.740 1.820 1.00 80.56 95 ALA A O 1
ATOM 714 N N . ARG A 1 96 ? 0.014 -9.954 0.663 1.00 82.56 96 ARG A N 1
ATOM 715 C CA . ARG A 1 96 ? 0.622 -10.584 1.845 1.00 82.56 96 ARG A CA 1
ATOM 716 C C . ARG A 1 96 ? 1.468 -9.594 2.639 1.00 82.56 96 ARG A C 1
ATOM 718 O O . ARG A 1 96 ? 1.263 -9.501 3.843 1.00 82.56 96 ARG A O 1
ATOM 725 N N . ILE A 1 97 ? 2.330 -8.835 1.959 1.00 85.75 97 ILE A N 1
ATOM 726 C CA . ILE A 1 97 ? 3.176 -7.804 2.580 1.00 85.75 97 ILE A CA 1
ATOM 727 C C . ILE A 1 97 ? 2.298 -6.810 3.338 1.00 85.75 97 ILE A C 1
ATOM 729 O O . ILE A 1 97 ? 2.459 -6.634 4.538 1.00 85.75 97 ILE A O 1
ATOM 733 N N . ALA A 1 98 ? 1.295 -6.230 2.675 1.00 84.06 98 ALA A N 1
ATOM 734 C CA . ALA A 1 98 ? 0.390 -5.283 3.321 1.00 84.06 98 ALA A CA 1
ATOM 735 C C . ALA A 1 98 ? -0.344 -5.892 4.527 1.00 84.06 98 ALA A C 1
ATOM 737 O O . ALA A 1 98 ? -0.463 -5.254 5.571 1.00 84.06 98 ALA A O 1
ATOM 738 N N . ARG A 1 99 ? -0.811 -7.142 4.410 1.00 82.94 99 ARG A N 1
ATOM 739 C CA . ARG A 1 99 ? -1.486 -7.837 5.514 1.00 82.94 99 ARG A CA 1
ATOM 740 C C . ARG A 1 99 ? -0.583 -8.065 6.716 1.00 82.94 99 ARG A C 1
ATOM 742 O O . ARG A 1 99 ? -1.104 -8.048 7.820 1.00 82.94 99 ARG A O 1
ATOM 749 N N . GLU A 1 100 ? 0.717 -8.266 6.530 1.00 85.62 100 GLU A N 1
ATOM 750 C CA . GLU A 1 100 ? 1.660 -8.467 7.633 1.00 85.62 100 GLU A CA 1
ATOM 751 C C . GLU A 1 100 ? 1.756 -7.228 8.530 1.00 85.62 10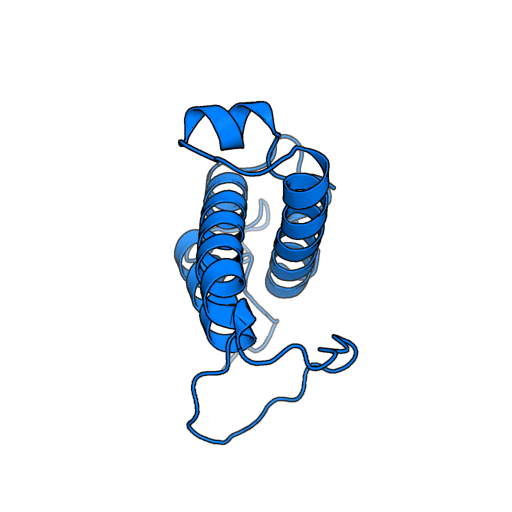0 GLU A C 1
ATOM 753 O O . GLU A 1 100 ? 1.666 -7.350 9.749 1.00 85.62 100 GLU A O 1
ATOM 758 N N . TYR A 1 101 ? 1.808 -6.037 7.930 1.00 84.81 101 TYR A N 1
ATOM 759 C CA . TYR A 1 101 ? 1.815 -4.767 8.663 1.00 84.81 101 TYR A CA 1
ATOM 760 C C . TYR A 1 101 ? 0.453 -4.400 9.259 1.00 84.81 101 TYR A C 1
ATOM 762 O O . TYR A 1 101 ? 0.390 -3.768 10.307 1.00 84.81 101 TYR A O 1
ATOM 770 N N . LEU A 1 102 ? -0.646 -4.787 8.604 1.00 82.62 102 LEU A N 1
ATOM 771 C CA . LEU A 1 102 ? -2.009 -4.504 9.071 1.00 82.62 102 LEU A CA 1
ATOM 772 C C . LEU A 1 102 ? -2.542 -5.565 10.051 1.00 82.62 102 LEU A C 1
ATOM 774 O O . LEU A 1 102 ? -3.665 -5.452 10.550 1.00 82.62 102 LEU A O 1
ATOM 778 N N . ARG A 1 103 ? -1.784 -6.636 10.308 1.00 79.00 103 ARG A N 1
ATOM 779 C CA . ARG A 1 103 ? -2.217 -7.740 11.167 1.00 79.00 103 ARG A CA 1
ATOM 780 C C . ARG A 1 103 ? -2.250 -7.293 12.624 1.00 79.00 103 ARG A C 1
ATOM 782 O O . ARG A 1 103 ? -1.246 -6.861 13.169 1.00 79.00 103 ARG A O 1
ATOM 789 N N . GLY A 1 104 ? -3.396 -7.484 13.276 1.00 75.06 104 GLY A N 1
ATOM 790 C CA . GLY A 1 104 ? -3.585 -7.124 14.686 1.00 75.06 104 GLY A CA 1
ATOM 791 C C . GLY A 1 104 ? -4.023 -5.676 14.910 1.00 75.06 104 GLY A C 1
ATOM 792 O O . GLY A 1 104 ? -4.400 -5.330 16.024 1.00 75.06 104 GLY A O 1
ATOM 793 N N . GLU A 1 105 ? -4.063 -4.856 13.858 1.00 80.31 105 GLU A N 1
ATOM 794 C CA . GLU A 1 105 ? -4.634 -3.516 13.926 1.00 80.31 105 GLU A CA 1
ATOM 795 C C . GLU A 1 105 ? -6.164 -3.579 13.979 1.00 80.31 105 GLU A C 1
ATOM 797 O O . GLU A 1 105 ? -6.814 -4.219 13.143 1.00 80.31 105 GLU A O 1
ATOM 802 N N . VAL A 1 106 ? -6.748 -2.881 14.952 1.00 79.19 106 VAL A N 1
ATOM 803 C CA . VAL A 1 106 ? -8.199 -2.801 15.171 1.00 79.19 106 VAL A CA 1
ATOM 804 C C . VAL A 1 106 ? -8.693 -1.369 15.029 1.00 79.19 106 VAL A C 1
ATOM 806 O O . VAL A 1 106 ? -8.041 -0.433 15.487 1.00 79.19 106 VAL A O 1
ATOM 809 N N . THR A 1 107 ? -9.855 -1.170 14.412 1.00 75.12 107 THR A N 1
ATOM 810 C CA . THR A 1 107 ? -10.534 0.133 14.381 1.00 75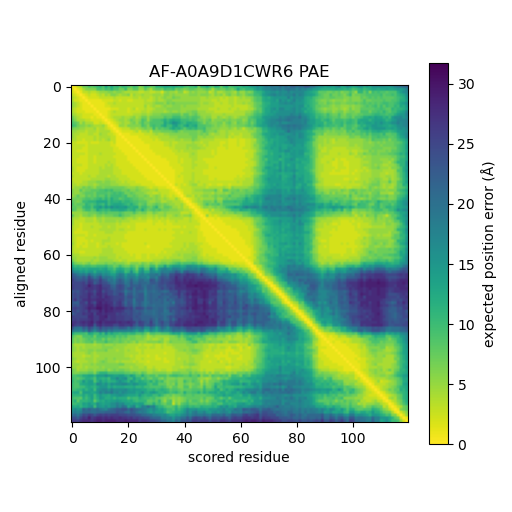.12 107 THR A CA 1
ATOM 811 C C . THR A 1 107 ? -10.852 0.614 15.800 1.00 75.12 107 THR A C 1
ATOM 813 O O . THR A 1 107 ? -10.820 -0.161 16.755 1.00 75.12 107 THR A O 1
ATOM 816 N N . ALA A 1 108 ? -11.230 1.887 15.950 1.00 71.44 108 ALA A N 1
ATOM 817 C CA . ALA A 1 108 ? -11.709 2.423 17.230 1.00 71.44 108 ALA A CA 1
ATOM 818 C C . ALA A 1 108 ? -12.915 1.646 17.808 1.00 71.44 108 ALA A C 1
ATOM 820 O O . ALA A 1 108 ? -13.136 1.659 19.014 1.00 71.44 108 ALA A O 1
ATOM 821 N N . ALA A 1 109 ? -13.663 0.935 16.958 1.00 68.56 109 ALA A N 1
ATOM 822 C CA . ALA A 1 109 ? -14.771 0.066 17.346 1.00 68.56 109 ALA A CA 1
ATOM 823 C C . ALA A 1 109 ? -14.337 -1.373 17.712 1.00 68.56 109 ALA A C 1
ATOM 825 O O . ALA A 1 109 ? -15.191 -2.227 17.930 1.00 68.56 109 ALA A O 1
ATOM 826 N N . GLY A 1 110 ? -13.032 -1.672 17.747 1.00 73.06 110 GLY A N 1
ATOM 827 C CA . GLY A 1 110 ? -12.495 -2.998 18.081 1.00 73.06 110 GLY A CA 1
ATOM 828 C C . GLY A 1 110 ? -12.548 -4.024 16.943 1.00 73.06 110 GLY A C 1
ATOM 829 O O . GLY A 1 110 ? -12.241 -5.193 17.158 1.00 73.06 110 GLY A O 1
ATOM 830 N N . VAL A 1 111 ? -12.910 -3.611 15.724 1.00 74.19 111 VAL A N 1
ATOM 831 C CA . VAL A 1 111 ? -12.983 -4.499 14.552 1.00 74.19 111 VAL A CA 1
ATOM 832 C C . VAL A 1 111 ? -11.622 -4.545 13.869 1.00 74.19 111 VAL A C 1
ATOM 834 O O . VAL A 1 111 ? -11.089 -3.494 13.518 1.00 74.19 111 VAL A O 1
ATOM 837 N N . ALA A 1 112 ? -11.058 -5.732 13.637 1.00 77.44 112 ALA A N 1
ATOM 838 C CA . ALA A 1 112 ? -9.790 -5.846 12.916 1.00 77.44 112 ALA A CA 1
ATOM 839 C C . ALA A 1 112 ? -9.884 -5.202 11.520 1.00 77.44 112 ALA A C 1
ATOM 841 O O . ALA A 1 112 ? -10.859 -5.404 10.793 1.00 77.44 112 ALA A O 1
ATOM 842 N N . LEU A 1 113 ? -8.865 -4.429 11.132 1.00 74.25 113 LEU A N 1
ATOM 843 C CA . LEU A 1 113 ? -8.871 -3.672 9.874 1.00 74.25 113 LEU A CA 1
ATOM 844 C C . LEU A 1 113 ? -9.077 -4.574 8.654 1.00 74.25 113 LEU A C 1
ATOM 846 O O . LEU A 1 113 ? -9.798 -4.206 7.729 1.00 74.25 113 LEU A O 1
ATOM 850 N N . THR A 1 114 ? -8.497 -5.771 8.699 1.00 72.75 114 THR A N 1
ATOM 851 C CA . THR A 1 114 ? -8.550 -6.798 7.652 1.00 72.75 114 THR A CA 1
ATOM 852 C C . THR A 1 114 ? -9.737 -7.758 7.790 1.00 72.75 114 THR A C 1
ATOM 854 O O . THR A 1 114 ? -9.848 -8.706 7.015 1.00 72.75 114 THR A O 1
ATOM 857 N N . TYR A 1 115 ? -10.630 -7.549 8.768 1.00 70.56 115 TYR A N 1
ATOM 858 C CA . TYR A 1 115 ? -11.797 -8.406 8.968 1.00 70.56 115 TYR A CA 1
ATOM 859 C C . TYR A 1 115 ? -12.841 -8.173 7.872 1.00 70.56 115 TYR A C 1
ATOM 861 O O . TYR A 1 115 ? -13.408 -7.079 7.756 1.00 70.56 115 TYR A O 1
ATOM 869 N N . ALA A 1 116 ? -13.108 -9.223 7.095 1.00 61.53 116 ALA A N 1
ATOM 870 C CA . ALA A 1 116 ? -14.051 -9.213 5.979 1.00 61.53 116 ALA A CA 1
ATOM 871 C C . ALA A 1 116 ? -15.495 -9.583 6.376 1.00 61.53 116 ALA A C 1
ATOM 873 O O . ALA A 1 116 ? -16.345 -9.701 5.500 1.00 61.53 116 ALA A O 1
ATOM 874 N N . GLY A 1 117 ? -15.792 -9.766 7.670 1.00 53.75 117 GLY A N 1
ATOM 875 C CA . GLY A 1 117 ? -17.147 -10.112 8.122 1.00 53.75 117 GLY A CA 1
ATOM 876 C C . GLY A 1 117 ? -17.529 -11.586 7.958 1.00 53.75 117 GLY A C 1
ATOM 877 O O . GLY A 1 117 ? -18.711 -11.901 8.022 1.00 53.75 117 GLY A O 1
ATOM 878 N N . VAL A 1 118 ? -16.562 -12.479 7.727 1.00 48.62 118 VAL A N 1
ATOM 879 C CA . VAL A 1 118 ? -16.799 -13.927 7.739 1.00 48.62 118 VAL A CA 1
ATOM 880 C C . VAL A 1 118 ? -16.472 -14.435 9.139 1.00 48.62 118 VAL A C 1
ATOM 882 O O . VAL A 1 118 ? -15.307 -14.689 9.451 1.00 48.62 118 VAL A O 1
ATOM 885 N N . ASP A 1 119 ? -17.497 -14.531 9.980 1.00 40.88 119 ASP A N 1
ATOM 886 C CA . ASP A 1 119 ? -17.458 -15.404 11.150 1.00 40.88 119 ASP A CA 1
ATOM 887 C C . ASP A 1 119 ? -17.395 -16.855 10.639 1.00 40.88 119 ASP A C 1
ATOM 889 O O . ASP A 1 119 ? -18.097 -17.216 9.689 1.00 40.88 119 ASP A O 1
ATOM 893 N N . ALA A 1 120 ? -16.476 -17.640 11.203 1.00 41.62 120 ALA A N 1
ATOM 894 C CA . ALA A 1 120 ? -16.297 -19.058 10.891 1.00 41.62 120 ALA A CA 1
ATOM 895 C C . ALA A 1 120 ? -17.483 -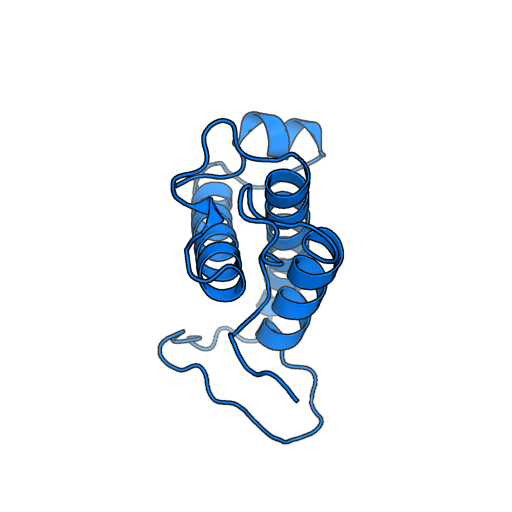19.910 11.365 1.00 41.62 120 ALA A C 1
ATOM 897 O O . ALA A 1 120 ? -18.066 -19.573 12.422 1.00 41.62 120 ALA A O 1
#

Radius of gyration: 15.03 Å; Cα contacts (8 Å, |Δi|>4): 92; chains: 1; bounding box: 34×36×39 Å

Solvent-accessible surface area (backbone atoms only — not comparable to full-atom values): 7450 Å² total; per-residue (Å²): 120,84,67,68,54,73,68,61,43,44,77,73,68,52,85,69,54,71,71,58,43,51,55,38,46,55,53,29,36,53,52,51,34,64,55,28,74,45,65,65,75,78,46,82,78,73,52,68,48,57,33,52,22,36,52,54,37,32,54,53,51,51,61,46,54,71,64,40,83,79,63,91,64,90,75,81,86,86,64,95,69,86,69,95,54,102,63,92,42,73,68,57,51,50,53,47,55,37,46,63,46,44,58,90,42,52,44,98,86,68,47,47,42,65,62,84,80,77,80,130

Organism: NCBI:txid2840909

Nearest PDB structures (foldseek):
  8v2c-assembly1_A  TM=2.543E-01  e=8.437E+00  Mus musculus

Sequence (120 aa):
MAYLTYAEYQQRGGARSEAEFAALEMRAAKLIDALTHGRVREETPVREAVRQAALALVAAMDADGDHAGREVISMDNDGVSVAYAAGDTQAGRWARIAREYLRGEVTAAGVALTYAGVDA

Secondary structure (DSSP, 8-state):
--SS-HHHHHHTT--S-HHHHHHHHHHHHHHHHHHTTTTTTT-SSPPHHHHHHHHHHHHHHHHHHHHGGG--------------SS---HHHHHHHHHHHHHTT-B-TTS-BTT--S---

pLDDT: mean 72.24, std 16.68, range [34.31, 88.56]

Mean predicted aligned error: 10.26 Å

Foldseek 3Di:
DFLEDPVRLVVVPNDDDPVLLVVLRVVQVVLLCVQLVNLQVPDPPRDPLSSVLSSQSSVLVVVVVVVCPPDPDDDDPPDPDPPPDPDCDSSNVSNVSSCVSQPPDADPVRHRSRDPPDDD